Protein AF-A0A947R0I7-F1 (afdb_monomer_lite)

pLDDT: mean 74.47, std 12.64, range [48.53, 97.06]

Radius of gyration: 35.58 Å; chains: 1; bounding box: 93×53×96 Å

Sequence (147 aa):
MTPEKNIYPKMSQHGFTLLEIIVSLIVASILGSMLLVYVGTAYNKSIEPVATSKRVLQLEHVMEDINAIYAGLLDRADLLDAFNDALNAMTLPAGVTCDSSKRFDFSGGAEPDISGASSTGNILKVVLRDTTVHPNLELIALFYNRI

Structure (mmCIF, N/CA/C/O backbone):
data_AF-A0A947R0I7-F1
#
_entry.id   AF-A0A947R0I7-F1
#
loop_
_atom_site.group_PDB
_atom_site.id
_atom_site.type_symbol
_atom_site.label_atom_id
_atom_site.label_alt_id
_atom_site.label_comp_id
_atom_site.label_asym_id
_atom_site.label_entity_id
_atom_site.label_seq_id
_atom_site.pdbx_PDB_ins_code
_atom_site.Cartn_x
_atom_site.Cartn_y
_atom_site.Cartn_z
_atom_site.occupancy
_atom_site.B_iso_or_equiv
_atom_site.auth_seq_id
_atom_site.auth_comp_id
_atom_site.auth_asym_id
_atom_site.auth_atom_id
_atom_site.pdbx_PDB_model_num
ATOM 1 N N . MET A 1 1 ? -61.419 -36.837 73.365 1.00 48.53 1 MET A N 1
ATOM 2 C CA . MET A 1 1 ? -61.445 -36.355 71.970 1.00 48.53 1 MET A CA 1
ATOM 3 C C . MET A 1 1 ? -60.444 -35.212 71.880 1.00 48.53 1 MET A C 1
ATOM 5 O O . MET A 1 1 ? -60.685 -34.159 72.451 1.00 48.53 1 MET A O 1
ATOM 9 N N . THR A 1 2 ? -59.249 -35.490 71.365 1.00 55.59 2 THR A N 1
ATOM 10 C CA . THR A 1 2 ? -58.078 -34.593 71.369 1.00 55.59 2 THR A CA 1
ATOM 11 C C . THR A 1 2 ? -58.109 -33.644 70.168 1.00 55.59 2 THR A C 1
ATOM 13 O O . THR A 1 2 ? -58.507 -34.093 69.094 1.00 55.59 2 THR A O 1
ATOM 16 N N . PRO A 1 3 ? -57.693 -32.371 70.302 1.00 61.47 3 PRO A N 1
ATOM 17 C CA . PRO A 1 3 ? -57.706 -31.438 69.182 1.00 61.47 3 PRO A CA 1
ATOM 18 C C . PRO A 1 3 ? -56.608 -31.795 68.173 1.00 61.47 3 PRO A C 1
ATOM 20 O O . PRO A 1 3 ? -55.451 -32.021 68.532 1.00 61.47 3 PRO A O 1
ATOM 23 N N . GLU A 1 4 ? -56.999 -31.872 66.907 1.00 65.50 4 GLU A N 1
ATOM 24 C CA . GLU A 1 4 ? -56.140 -32.170 65.767 1.00 65.50 4 GLU A CA 1
ATOM 25 C C . GLU A 1 4 ? -55.164 -31.005 65.529 1.00 65.50 4 GLU A C 1
ATOM 27 O O . GLU A 1 4 ? -55.554 -29.870 65.248 1.00 65.50 4 GLU A O 1
ATOM 32 N N . LYS A 1 5 ? -53.867 -31.275 65.698 1.00 66.19 5 LYS A N 1
ATOM 33 C CA . LYS A 1 5 ? -52.788 -30.328 65.407 1.00 66.19 5 LYS A CA 1
ATOM 34 C C . LYS A 1 5 ? -52.655 -30.214 63.892 1.00 66.19 5 LYS A C 1
ATOM 36 O O . LYS A 1 5 ? -52.216 -31.153 63.240 1.00 66.19 5 LYS A O 1
ATOM 41 N N . ASN A 1 6 ? -53.014 -29.056 63.352 1.00 65.81 6 ASN A N 1
ATOM 42 C CA . ASN A 1 6 ? -52.978 -28.787 61.923 1.00 65.81 6 ASN A CA 1
ATOM 43 C C . ASN A 1 6 ? -51.525 -28.572 61.435 1.00 65.81 6 ASN A C 1
ATOM 45 O O . ASN A 1 6 ? -50.910 -27.544 61.728 1.00 65.81 6 ASN A O 1
ATOM 49 N N . ILE A 1 7 ? -50.957 -29.572 60.747 1.00 65.19 7 ILE A N 1
ATOM 50 C CA . ILE A 1 7 ? -49.577 -29.598 60.226 1.00 65.19 7 ILE A CA 1
ATOM 51 C C . ILE A 1 7 ? -49.602 -29.242 58.732 1.00 65.19 7 ILE A C 1
ATOM 53 O O . ILE A 1 7 ? -49.350 -30.089 57.881 1.00 65.19 7 ILE A O 1
ATOM 57 N N . TYR A 1 8 ? -49.897 -27.989 58.388 1.00 71.06 8 TYR A N 1
ATOM 58 C CA . TYR A 1 8 ? -49.597 -27.498 57.040 1.00 71.06 8 TYR A CA 1
ATOM 59 C C . TYR A 1 8 ? -48.279 -26.716 57.070 1.00 71.06 8 TYR A C 1
ATOM 61 O O . TYR A 1 8 ? -48.197 -25.695 57.762 1.00 71.06 8 TYR A O 1
ATOM 69 N N . PRO A 1 9 ? -47.225 -27.167 56.360 1.00 64.50 9 PRO A N 1
ATOM 70 C CA . PRO A 1 9 ? -45.991 -26.406 56.253 1.00 64.50 9 PRO A CA 1
ATOM 71 C C . PRO A 1 9 ? -46.277 -25.118 55.476 1.00 64.50 9 PRO A C 1
ATOM 73 O O . PRO A 1 9 ? -46.654 -25.134 54.305 1.00 64.50 9 PRO A O 1
ATOM 76 N N . LYS A 1 10 ? -46.118 -23.982 56.155 1.00 64.94 10 LYS A N 1
ATOM 77 C CA . LYS A 1 10 ? -46.257 -22.646 55.577 1.00 64.94 10 LYS A CA 1
ATOM 78 C C . LYS A 1 10 ? -45.107 -22.437 54.586 1.00 64.94 10 LYS A C 1
ATOM 80 O O . LYS A 1 10 ? -43.992 -22.128 54.998 1.00 64.94 10 LYS A O 1
ATOM 85 N N . MET A 1 11 ? -45.356 -22.651 53.293 1.00 62.62 11 MET A N 1
ATOM 86 C CA . MET A 1 11 ? -44.388 -22.336 52.239 1.00 62.62 11 MET A CA 1
ATOM 87 C C . MET A 1 11 ? -44.135 -20.829 52.261 1.00 62.62 11 MET A C 1
ATOM 89 O O . MET A 1 11 ? -45.043 -20.032 52.024 1.00 62.62 11 MET A O 1
ATOM 93 N N . SER A 1 12 ? -42.918 -20.423 52.610 1.00 63.50 12 SER A N 1
ATOM 94 C CA . SER A 1 12 ? -42.544 -19.019 52.640 1.00 63.50 12 SER A CA 1
ATOM 95 C C . SER A 1 12 ? -42.307 -18.536 51.207 1.00 63.50 12 SER A C 1
ATOM 97 O O . SER A 1 12 ? -41.247 -18.734 50.621 1.00 63.50 12 SER A O 1
ATOM 99 N N . GLN A 1 13 ? -43.328 -17.917 50.615 1.00 65.19 13 GLN A N 1
ATOM 100 C CA . GLN A 1 13 ? -43.204 -17.199 49.348 1.00 65.19 13 GLN A CA 1
ATOM 101 C C . GLN A 1 13 ? -42.379 -15.924 49.576 1.00 65.19 13 GLN A C 1
ATOM 103 O O . GLN A 1 13 ? -42.919 -14.840 49.780 1.00 65.19 13 GLN A O 1
ATOM 108 N N . HIS A 1 14 ? -41.055 -16.066 49.607 1.00 69.12 14 HIS A N 1
ATOM 109 C CA . HIS A 1 14 ? -40.133 -14.937 49.582 1.00 69.12 14 HIS A CA 1
ATOM 110 C C . HIS A 1 14 ? -40.069 -14.412 48.145 1.00 69.12 14 HIS A C 1
ATOM 112 O O . HIS A 1 14 ? -39.414 -14.998 47.287 1.00 69.12 14 HIS A O 1
ATOM 118 N N . GLY A 1 15 ? -40.821 -13.346 47.869 1.00 72.31 15 GLY A N 1
ATOM 119 C CA . GLY A 1 15 ? -40.672 -12.564 46.643 1.00 72.31 15 GLY A CA 1
ATOM 120 C C . GLY A 1 15 ? -39.394 -11.721 46.671 1.00 72.31 15 GLY A C 1
ATOM 121 O O . GLY A 1 15 ? -38.833 -11.470 47.738 1.00 72.31 15 GLY A O 1
ATOM 122 N N . PHE A 1 16 ? -38.956 -11.263 45.497 1.00 75.88 16 PHE A N 1
ATOM 123 C CA . PHE A 1 16 ? -37.846 -10.316 45.380 1.00 75.88 16 PHE A CA 1
ATOM 124 C C . PHE A 1 16 ? -38.151 -9.036 46.158 1.00 75.88 16 PHE A C 1
ATOM 126 O O . PHE A 1 16 ? -39.230 -8.451 46.027 1.00 75.88 16 PHE A O 1
ATOM 133 N N . THR A 1 17 ? -37.191 -8.583 46.959 1.00 89.12 17 THR A N 1
ATOM 134 C CA . THR A 1 17 ? -37.334 -7.304 47.656 1.00 89.12 17 THR A CA 1
ATOM 135 C C . THR A 1 17 ? -37.134 -6.150 46.671 1.00 89.12 17 THR A C 1
ATOM 137 O O . THR A 1 17 ? -36.352 -6.244 45.725 1.00 89.12 17 THR A O 1
ATOM 140 N N . LEU A 1 18 ? -37.817 -5.024 46.896 1.00 90.50 18 LEU A N 1
ATOM 141 C CA . LEU A 1 18 ? -37.672 -3.830 46.052 1.00 90.50 18 LEU A CA 1
ATOM 142 C C . LEU A 1 18 ? -36.217 -3.330 46.007 1.00 90.50 18 LEU A C 1
ATOM 144 O O . LEU A 1 18 ? -35.737 -2.884 44.968 1.00 90.50 18 LEU A O 1
ATOM 148 N N . LEU A 1 19 ? -35.500 -3.458 47.125 1.00 91.56 19 LEU A N 1
ATOM 149 C CA . LEU A 1 19 ? -34.098 -3.071 47.231 1.00 91.56 19 LEU A CA 1
ATOM 150 C C . LEU A 1 19 ? -33.194 -3.964 46.371 1.00 91.56 19 LEU A C 1
ATOM 152 O O . LEU A 1 19 ? -32.309 -3.457 45.688 1.00 91.56 19 LEU A O 1
ATOM 156 N N . GLU A 1 20 ? -33.443 -5.272 46.348 1.00 91.75 20 GLU A N 1
ATOM 157 C CA . GLU A 1 20 ? -32.676 -6.224 45.541 1.00 91.75 20 GLU A CA 1
ATOM 158 C C . GLU A 1 20 ? -32.813 -5.947 44.040 1.00 91.75 20 GLU A C 1
ATOM 160 O O . GLU A 1 20 ? -31.815 -5.954 43.319 1.00 91.75 20 GLU A O 1
ATOM 165 N N . ILE A 1 21 ? -34.018 -5.593 43.578 1.00 94.12 21 ILE A N 1
ATOM 166 C CA . ILE A 1 21 ? -34.242 -5.214 42.177 1.00 94.12 21 ILE A CA 1
ATOM 167 C C . ILE A 1 21 ? -33.446 -3.953 41.825 1.00 94.12 21 ILE A C 1
ATOM 169 O O . ILE A 1 21 ? -32.726 -3.948 40.829 1.00 94.12 21 ILE A O 1
ATOM 173 N N . ILE A 1 22 ? -33.512 -2.904 42.649 1.00 95.19 22 ILE A N 1
ATOM 174 C CA . ILE A 1 22 ? -32.780 -1.655 42.389 1.00 95.19 22 ILE A CA 1
ATOM 175 C C . ILE A 1 22 ? -31.270 -1.908 42.335 1.00 95.19 22 ILE A C 1
ATOM 177 O O . ILE A 1 22 ? -30.606 -1.469 41.396 1.00 95.19 22 ILE A O 1
ATOM 181 N N . VAL A 1 23 ? -30.729 -2.652 43.303 1.00 95.38 23 VAL A N 1
ATOM 182 C CA . VAL A 1 23 ? -29.296 -2.976 43.341 1.00 95.38 23 VAL A CA 1
ATOM 183 C C . VAL A 1 23 ? -28.895 -3.811 42.122 1.00 95.38 23 VAL A C 1
ATOM 185 O O . VAL A 1 23 ? -27.882 -3.509 41.493 1.00 95.38 23 VAL A O 1
ATOM 188 N N . SER A 1 24 ? -29.704 -4.799 41.724 1.00 95.31 24 SER A N 1
ATOM 189 C CA . SER A 1 24 ? -29.429 -5.613 40.534 1.00 95.31 24 SER A CA 1
ATOM 190 C C . SER A 1 24 ? -29.393 -4.786 39.243 1.00 95.31 24 SER A C 1
ATOM 192 O O . SER A 1 24 ? -28.507 -4.990 38.416 1.00 95.31 24 SER A O 1
ATOM 194 N N . LEU A 1 25 ? -30.286 -3.800 39.093 1.00 95.44 25 LEU A N 1
ATOM 195 C CA . LEU A 1 25 ? -30.326 -2.914 37.926 1.00 95.44 25 LEU A CA 1
ATOM 196 C C . LEU A 1 25 ? -29.118 -1.978 37.875 1.00 95.44 25 LEU A C 1
ATOM 198 O O . LEU A 1 25 ? -28.549 -1.769 36.804 1.00 95.44 25 LEU A O 1
ATOM 202 N N . ILE A 1 26 ? -28.687 -1.453 39.025 1.00 97.06 26 ILE A N 1
ATOM 203 C CA . ILE A 1 26 ? -27.472 -0.636 39.120 1.00 97.06 26 ILE A CA 1
ATOM 204 C C . ILE A 1 26 ? -26.259 -1.464 38.686 1.00 97.06 26 ILE A C 1
ATOM 206 O O . ILE A 1 26 ? -25.526 -1.043 37.791 1.00 97.06 26 ILE A O 1
ATOM 210 N N . VAL A 1 27 ? -26.083 -2.667 39.241 1.00 96.88 27 VAL A N 1
ATOM 211 C CA . VAL A 1 27 ? -24.974 -3.560 38.865 1.00 96.88 27 VAL A CA 1
ATOM 212 C C . VAL A 1 27 ? -25.043 -3.929 37.379 1.00 96.88 27 VAL A C 1
ATOM 214 O O . VAL A 1 27 ? -24.030 -3.845 36.684 1.00 96.88 27 VAL A O 1
ATOM 217 N N . ALA A 1 28 ? -26.229 -4.259 36.863 1.00 96.75 28 ALA A N 1
ATOM 218 C CA . ALA A 1 28 ? -26.430 -4.570 35.451 1.00 96.75 28 ALA A CA 1
ATOM 219 C C . ALA A 1 28 ? -26.078 -3.386 34.536 1.00 96.75 28 ALA A C 1
ATOM 221 O O . ALA A 1 28 ? -25.450 -3.590 33.501 1.00 96.75 28 ALA A O 1
ATOM 222 N N . SER A 1 29 ? -26.421 -2.152 34.917 1.00 96.31 29 SER A N 1
ATOM 223 C CA . SER A 1 29 ? -26.080 -0.953 34.139 1.00 96.31 29 SER A CA 1
ATOM 224 C C . SER A 1 29 ? -24.574 -0.684 34.096 1.00 96.31 29 SER A C 1
ATOM 226 O O . SER A 1 29 ? -24.035 -0.372 33.033 1.00 96.31 29 SER A O 1
ATOM 228 N N . ILE A 1 30 ? -23.871 -0.880 35.217 1.00 96.19 30 ILE A N 1
ATOM 229 C CA . ILE A 1 30 ? -22.418 -0.704 35.292 1.00 96.19 30 ILE A CA 1
ATOM 230 C C . ILE A 1 30 ? -21.736 -1.746 34.402 1.00 96.19 30 ILE A C 1
ATOM 232 O O . ILE A 1 30 ? -20.963 -1.384 33.513 1.00 96.19 30 ILE A O 1
ATOM 236 N N . LEU A 1 31 ? -22.078 -3.026 34.574 1.00 96.12 31 LEU A N 1
ATOM 237 C CA . LEU A 1 31 ? -21.514 -4.116 33.774 1.00 96.12 31 LEU A CA 1
ATOM 238 C C . LEU A 1 31 ? -21.877 -3.993 32.287 1.00 96.12 31 LEU A C 1
ATOM 240 O O . LEU A 1 31 ? -21.024 -4.194 31.425 1.00 96.12 31 LEU A O 1
ATOM 244 N N . GLY A 1 32 ? -23.114 -3.604 31.978 1.00 95.19 32 GLY A N 1
ATOM 245 C CA . GLY A 1 32 ? -23.580 -3.374 30.612 1.00 95.19 32 GLY A CA 1
ATOM 246 C C . GLY A 1 32 ? -22.839 -2.229 29.922 1.00 95.19 32 GLY A C 1
ATOM 247 O O . GLY A 1 32 ? -22.459 -2.356 28.759 1.00 95.19 32 GLY A O 1
ATOM 248 N N . SER A 1 33 ? -22.558 -1.138 30.641 1.00 93.88 33 SER A N 1
ATOM 249 C CA . SER A 1 33 ? -21.769 -0.024 30.102 1.00 93.88 33 SER A CA 1
ATOM 250 C C . SER A 1 33 ? -20.333 -0.445 29.768 1.00 93.88 33 SER A C 1
ATOM 252 O O . SER A 1 33 ? -19.835 -0.139 28.685 1.00 93.88 33 SER A O 1
ATOM 254 N N . MET A 1 34 ? -19.694 -1.225 30.647 1.00 91.75 34 MET A N 1
ATOM 255 C CA . MET A 1 34 ? -18.344 -1.747 30.423 1.00 91.75 34 MET A CA 1
ATOM 256 C C . MET A 1 34 ? -18.302 -2.715 29.235 1.00 91.75 34 MET A C 1
ATOM 258 O O . MET A 1 34 ? -17.379 -2.651 28.422 1.00 91.75 34 MET A O 1
ATOM 262 N N . LEU A 1 35 ? -19.326 -3.563 29.091 1.00 91.06 35 LEU A N 1
ATOM 263 C CA . LEU A 1 35 ? -19.473 -4.466 27.951 1.00 91.06 35 LEU A CA 1
ATOM 264 C C . LEU A 1 35 ? -19.560 -3.690 26.630 1.00 91.06 35 LEU A C 1
ATOM 266 O O . LEU A 1 35 ? -18.853 -4.023 25.683 1.00 91.06 35 LEU A O 1
ATOM 270 N N . LEU A 1 36 ? -20.388 -2.644 26.562 1.00 87.38 36 LEU A N 1
ATOM 271 C CA . LEU A 1 36 ? -20.545 -1.841 25.344 1.00 87.38 36 LEU A CA 1
ATOM 272 C C . LEU A 1 36 ? -19.239 -1.150 24.931 1.00 87.38 36 LEU A C 1
ATOM 274 O O . LEU A 1 36 ? -18.900 -1.144 23.748 1.00 87.38 36 LEU A O 1
ATOM 278 N N . VAL A 1 37 ? -18.475 -0.625 25.894 1.00 85.06 37 VAL A N 1
ATOM 279 C CA . VAL A 1 37 ? -17.155 -0.026 25.629 1.00 85.06 37 VAL A CA 1
ATOM 280 C C . VAL A 1 37 ? -16.168 -1.076 25.113 1.00 85.06 37 VAL A C 1
ATOM 282 O O . VAL A 1 37 ? -15.451 -0.832 24.139 1.00 85.06 37 VAL A O 1
ATOM 285 N N . TYR A 1 38 ? -16.141 -2.262 25.721 1.00 79.69 38 TYR A N 1
ATOM 286 C CA . TYR A 1 38 ? -15.257 -3.349 25.300 1.00 79.69 38 TYR A CA 1
ATOM 287 C C . TYR A 1 38 ? -15.583 -3.840 23.884 1.00 79.69 38 TYR A C 1
ATOM 289 O O . TYR A 1 38 ? -14.701 -3.959 23.038 1.00 79.69 38 TYR A O 1
ATOM 297 N N . VAL A 1 39 ? -16.865 -4.050 23.596 1.00 83.00 39 VAL A N 1
ATOM 298 C CA . VAL A 1 39 ? -17.335 -4.499 22.285 1.00 83.00 39 VAL A CA 1
ATOM 299 C C . VAL A 1 39 ? -17.054 -3.439 21.209 1.00 83.00 39 VAL A C 1
ATOM 301 O O . VAL A 1 39 ? -16.507 -3.764 20.157 1.00 83.00 39 VAL A O 1
ATOM 304 N N . GLY A 1 40 ? -17.337 -2.160 21.481 1.00 67.94 40 GLY A N 1
ATOM 305 C CA . GLY A 1 40 ? -17.067 -1.064 20.543 1.00 67.94 40 GLY A CA 1
ATOM 306 C C . GLY A 1 40 ? -15.577 -0.871 20.236 1.00 67.94 40 GLY A C 1
ATOM 307 O O . GLY A 1 40 ? -15.201 -0.619 19.091 1.00 67.94 40 GLY A O 1
ATOM 308 N N . THR A 1 41 ? -14.704 -1.037 21.232 1.00 62.53 41 THR A N 1
ATOM 309 C CA . THR A 1 41 ? -13.248 -0.934 21.035 1.00 62.53 41 THR A CA 1
ATOM 310 C C . THR A 1 41 ? -12.649 -2.161 20.345 1.00 62.53 41 THR A C 1
ATOM 312 O O . THR A 1 41 ? -11.737 -2.004 19.533 1.00 62.53 41 THR A O 1
ATOM 315 N N . ALA A 1 42 ? -13.169 -3.365 20.604 1.00 60.22 42 ALA A N 1
ATOM 316 C CA . ALA A 1 42 ? -12.739 -4.590 19.933 1.00 60.22 42 ALA A CA 1
ATOM 317 C C . ALA A 1 42 ? -13.080 -4.578 18.433 1.00 60.22 42 ALA A C 1
ATOM 319 O O . ALA A 1 42 ? -12.215 -4.881 17.614 1.00 60.22 42 ALA A O 1
ATOM 320 N N . TYR A 1 43 ? -14.293 -4.155 18.057 1.00 57.50 43 TYR A N 1
ATOM 321 C CA . TYR A 1 43 ? -14.695 -4.093 16.647 1.00 57.50 43 TYR A CA 1
ATOM 322 C C . TYR A 1 43 ? -13.900 -3.066 15.836 1.00 57.50 43 TYR A C 1
ATOM 324 O O . TYR A 1 43 ? -13.481 -3.367 14.717 1.00 57.50 43 TYR A O 1
ATOM 332 N N . ASN A 1 44 ? -13.630 -1.886 16.403 1.00 58.47 44 ASN A N 1
ATOM 333 C CA . ASN A 1 44 ? -12.850 -0.859 15.708 1.00 58.47 44 ASN A CA 1
ATOM 334 C C . ASN A 1 44 ? -11.400 -1.304 15.449 1.00 58.47 44 ASN A C 1
ATOM 336 O O . ASN A 1 44 ? -10.855 -1.022 14.387 1.00 58.47 44 ASN A O 1
ATOM 340 N N . LYS A 1 45 ? -10.796 -2.083 16.357 1.00 57.62 45 LYS A N 1
ATOM 341 C CA . LYS A 1 45 ? -9.421 -2.585 16.191 1.00 57.62 45 LYS A CA 1
ATOM 342 C C . LYS A 1 45 ? -9.276 -3.748 15.203 1.00 57.62 45 LYS A C 1
ATOM 344 O O . LYS A 1 45 ? -8.155 -4.052 14.809 1.00 57.62 45 LYS A O 1
ATOM 349 N N . SER A 1 46 ? -10.358 -4.422 14.804 1.00 56.25 46 SER A N 1
ATOM 350 C CA . SER A 1 46 ? -10.284 -5.577 13.890 1.00 56.25 46 SER A CA 1
ATOM 351 C C . SER A 1 46 ? -10.350 -5.210 12.406 1.00 56.25 46 SER A C 1
ATOM 353 O O . SER A 1 46 ? -9.886 -5.983 11.570 1.00 56.25 46 SER A O 1
ATOM 355 N N . ILE A 1 47 ? -10.907 -4.048 12.056 1.00 57.50 47 ILE A N 1
ATOM 356 C CA . ILE A 1 47 ? -11.077 -3.639 10.650 1.00 57.50 47 ILE A CA 1
ATOM 357 C C . ILE A 1 47 ? -9.809 -2.965 10.110 1.00 57.50 47 ILE A C 1
ATOM 359 O O . ILE A 1 47 ? -9.434 -3.193 8.959 1.00 57.50 47 ILE A O 1
ATOM 363 N N . GLU A 1 48 ? -9.112 -2.201 10.952 1.00 61.19 48 GLU A N 1
ATOM 364 C CA . GLU A 1 48 ? -7.848 -1.541 10.609 1.00 61.19 48 GLU A CA 1
ATOM 365 C C . GLU A 1 48 ? -6.767 -2.497 10.065 1.00 61.19 48 GLU A C 1
ATOM 367 O O . GLU A 1 48 ? -6.253 -2.227 8.979 1.00 61.19 48 GLU A O 1
ATOM 372 N N . PRO A 1 49 ? -6.441 -3.642 10.703 1.00 62.53 49 PRO A N 1
ATOM 373 C CA . PRO A 1 49 ? -5.401 -4.531 10.185 1.00 62.53 49 PRO A CA 1
ATOM 374 C C . PRO A 1 49 ? -5.767 -5.134 8.825 1.00 62.53 49 PRO A C 1
ATOM 376 O O . PRO A 1 49 ? -4.907 -5.251 7.959 1.00 62.53 49 PRO A O 1
ATOM 379 N N . VAL A 1 50 ? -7.043 -5.456 8.585 1.00 67.88 50 VAL A N 1
ATOM 380 C CA . VAL A 1 50 ? -7.482 -6.031 7.302 1.00 67.88 50 VAL A CA 1
ATOM 381 C C . VAL A 1 50 ? -7.422 -4.996 6.178 1.00 67.88 50 VAL A C 1
ATOM 383 O O . VAL A 1 50 ? -7.014 -5.321 5.061 1.00 67.88 50 VAL A O 1
ATOM 386 N N . ALA A 1 51 ? -7.819 -3.753 6.454 1.00 68.44 51 ALA A N 1
ATOM 387 C CA . ALA A 1 51 ? -7.741 -2.667 5.482 1.00 68.44 51 ALA A CA 1
ATOM 388 C C . ALA A 1 51 ? -6.284 -2.355 5.106 1.00 68.44 51 ALA A C 1
ATOM 390 O O . ALA A 1 51 ? -5.976 -2.215 3.921 1.00 68.44 51 ALA A O 1
ATOM 391 N N . THR A 1 52 ? -5.384 -2.332 6.091 1.00 70.62 52 THR A N 1
ATOM 392 C CA . THR A 1 52 ? -3.950 -2.117 5.870 1.00 70.62 52 THR A CA 1
ATOM 393 C C . THR A 1 52 ? -3.316 -3.281 5.109 1.00 70.62 52 THR A C 1
ATOM 395 O O . THR A 1 52 ? -2.620 -3.045 4.126 1.00 70.62 52 THR A O 1
ATOM 398 N N . SER A 1 53 ? -3.609 -4.539 5.465 1.00 76.25 53 SER A N 1
ATOM 399 C CA . SER A 1 53 ? -3.077 -5.707 4.744 1.00 76.25 53 SER A CA 1
ATOM 400 C C . SER A 1 53 ? -3.491 -5.733 3.273 1.00 76.25 53 SER A C 1
ATOM 402 O O . SER A 1 53 ? -2.661 -6.015 2.415 1.00 76.25 53 SER A O 1
ATOM 404 N N . LYS A 1 54 ? -4.750 -5.402 2.951 1.00 77.88 54 LYS A N 1
ATOM 405 C CA . LYS A 1 54 ? -5.205 -5.335 1.551 1.00 77.88 54 LYS A CA 1
ATOM 406 C C . LYS A 1 54 ? -4.446 -4.285 0.740 1.00 77.88 54 LYS A C 1
ATOM 408 O O . LYS A 1 54 ? -4.149 -4.530 -0.422 1.00 77.88 54 LYS A O 1
ATOM 413 N N . ARG A 1 55 ? -4.120 -3.141 1.344 1.00 72.06 55 ARG A N 1
ATOM 414 C CA . ARG A 1 55 ? -3.368 -2.065 0.682 1.00 72.06 55 ARG A CA 1
ATOM 415 C C . ARG A 1 55 ? -1.896 -2.409 0.498 1.00 72.06 55 ARG A C 1
ATOM 417 O O . ARG A 1 55 ? -1.354 -2.144 -0.566 1.00 72.06 55 ARG A O 1
ATOM 424 N N . VAL A 1 56 ? -1.276 -3.055 1.488 1.00 79.12 56 VAL A N 1
ATOM 425 C CA . VAL A 1 56 ? 0.091 -3.581 1.349 1.00 79.12 56 VAL A CA 1
ATOM 426 C C . VAL A 1 56 ? 0.152 -4.572 0.189 1.00 79.12 56 VAL A C 1
ATOM 428 O O . VAL A 1 56 ? 0.994 -4.419 -0.682 1.00 79.12 56 VAL A O 1
ATOM 431 N N . LEU A 1 57 ? -0.798 -5.510 0.100 1.00 82.94 57 LEU A N 1
ATOM 432 C CA . LEU A 1 57 ? -0.862 -6.453 -1.023 1.00 82.94 57 LEU A CA 1
ATOM 433 C C . LEU A 1 57 ? -1.035 -5.759 -2.383 1.00 82.94 57 LEU A C 1
ATOM 435 O O . LEU A 1 57 ? -0.472 -6.214 -3.371 1.00 82.94 57 LEU A O 1
ATOM 439 N N . GLN A 1 58 ? -1.793 -4.661 -2.446 1.00 82.06 58 GLN A N 1
ATOM 440 C CA . GLN A 1 58 ? -1.919 -3.868 -3.672 1.00 82.06 58 GLN A CA 1
ATOM 441 C C . GLN A 1 58 ? -0.604 -3.179 -4.054 1.00 82.06 58 GLN A C 1
ATOM 443 O O . GLN A 1 58 ? -0.243 -3.193 -5.226 1.00 82.06 58 GLN A O 1
ATOM 448 N N . LEU A 1 59 ? 0.117 -2.602 -3.088 1.00 80.88 59 LEU A N 1
ATOM 449 C CA . LEU A 1 59 ? 1.432 -1.999 -3.328 1.00 80.88 59 LEU A CA 1
ATOM 450 C C . LEU A 1 59 ? 2.460 -3.039 -3.785 1.00 80.88 59 LEU A C 1
ATOM 452 O O . LEU A 1 59 ? 3.200 -2.782 -4.730 1.00 80.88 59 LEU A O 1
ATOM 456 N N . GLU A 1 60 ? 2.470 -4.212 -3.151 1.00 85.25 60 GLU A N 1
ATOM 457 C CA . GLU A 1 60 ? 3.338 -5.330 -3.532 1.00 85.25 60 GLU A CA 1
ATOM 458 C C . GLU A 1 60 ? 3.042 -5.813 -4.955 1.00 85.25 60 GLU A C 1
ATOM 460 O O . GLU A 1 60 ? 3.966 -5.978 -5.742 1.00 85.25 60 GLU A O 1
ATOM 465 N N . HIS A 1 61 ? 1.767 -5.955 -5.330 1.00 86.44 61 HIS A N 1
ATOM 466 C CA . HIS A 1 61 ? 1.395 -6.351 -6.692 1.00 86.44 61 HIS A CA 1
ATOM 467 C C . HIS A 1 61 ? 1.894 -5.349 -7.742 1.00 86.44 61 HIS A C 1
ATOM 469 O O . HIS A 1 61 ? 2.436 -5.737 -8.771 1.00 86.44 61 HIS A O 1
ATOM 475 N N . VAL A 1 62 ? 1.765 -4.045 -7.474 1.00 85.31 62 VAL A N 1
ATOM 476 C CA . VAL A 1 62 ? 2.296 -3.007 -8.373 1.00 85.31 62 VAL A CA 1
ATOM 477 C C . VAL A 1 62 ? 3.825 -3.080 -8.456 1.00 85.31 62 VAL A C 1
ATOM 479 O O . VAL A 1 62 ? 4.392 -2.880 -9.528 1.00 85.31 62 VAL A O 1
ATOM 482 N N . MET A 1 63 ? 4.511 -3.387 -7.353 1.00 84.31 63 MET A N 1
ATOM 483 C CA . MET A 1 63 ? 5.966 -3.556 -7.362 1.00 84.31 63 MET A CA 1
ATOM 484 C C . MET A 1 63 ? 6.407 -4.816 -8.115 1.00 84.31 63 MET A C 1
ATOM 486 O O . MET A 1 63 ? 7.432 -4.795 -8.796 1.00 84.31 63 MET A O 1
ATOM 490 N N . GLU A 1 64 ? 5.633 -5.895 -8.042 1.00 85.94 64 GLU A N 1
ATOM 491 C CA . GLU A 1 64 ? 5.855 -7.097 -8.843 1.00 85.94 64 GLU A CA 1
ATOM 492 C C . GLU A 1 64 ? 5.720 -6.791 -10.339 1.00 85.94 64 GLU A C 1
ATOM 494 O O . GLU A 1 64 ? 6.606 -7.155 -11.115 1.00 85.94 64 GLU A O 1
ATOM 499 N N . ASP A 1 65 ? 4.693 -6.034 -10.732 1.00 87.38 65 ASP A N 1
ATOM 500 C CA . ASP A 1 65 ? 4.508 -5.593 -12.118 1.00 87.38 65 ASP A CA 1
ATOM 501 C C . ASP A 1 65 ? 5.696 -4.735 -12.600 1.00 87.38 65 ASP A C 1
ATOM 503 O O . ASP A 1 65 ? 6.221 -4.933 -13.699 1.00 87.38 65 ASP A O 1
ATOM 507 N N . ILE A 1 66 ? 6.183 -3.817 -11.759 1.00 85.75 66 ILE A N 1
ATOM 508 C CA . ILE A 1 66 ? 7.378 -2.999 -12.027 1.00 85.75 66 ILE A CA 1
ATOM 509 C C . ILE A 1 66 ? 8.621 -3.878 -12.215 1.00 85.75 66 ILE A C 1
ATOM 511 O O . ILE A 1 66 ? 9.395 -3.679 -13.156 1.00 85.75 66 ILE A O 1
ATOM 515 N N . ASN A 1 67 ? 8.814 -4.872 -11.348 1.00 87.69 67 ASN A N 1
ATOM 516 C CA . ASN A 1 67 ? 9.944 -5.788 -11.438 1.00 87.69 67 ASN A CA 1
ATOM 517 C C . ASN A 1 67 ? 9.857 -6.683 -12.686 1.00 87.69 67 ASN A C 1
ATOM 519 O O . ASN A 1 67 ? 10.878 -6.979 -13.306 1.00 87.69 67 ASN A O 1
ATOM 523 N N . ALA A 1 68 ? 8.650 -7.070 -13.103 1.00 86.56 68 ALA A N 1
ATOM 524 C CA . ALA A 1 68 ? 8.425 -7.816 -14.337 1.00 86.56 68 ALA A CA 1
ATOM 525 C C . ALA A 1 68 ? 8.794 -6.991 -15.582 1.00 86.56 68 ALA A C 1
ATOM 527 O O . ALA A 1 68 ? 9.441 -7.514 -16.493 1.00 86.56 68 ALA A O 1
ATOM 528 N N . ILE A 1 69 ? 8.457 -5.695 -15.606 1.00 86.06 69 ILE A N 1
ATOM 529 C CA . ILE A 1 69 ? 8.888 -4.779 -16.674 1.00 86.06 69 ILE A CA 1
ATOM 530 C C . ILE A 1 69 ? 10.415 -4.696 -16.710 1.00 86.06 69 ILE A C 1
ATOM 532 O O . ILE A 1 69 ? 11.011 -4.852 -17.775 1.00 86.06 69 ILE A O 1
ATOM 536 N N . TYR A 1 70 ? 11.054 -4.494 -15.556 1.00 85.00 70 TYR A N 1
ATOM 537 C CA . TYR A 1 70 ? 12.511 -4.442 -15.467 1.00 85.00 70 TYR A CA 1
ATOM 538 C C . TYR A 1 70 ? 13.160 -5.740 -15.975 1.00 85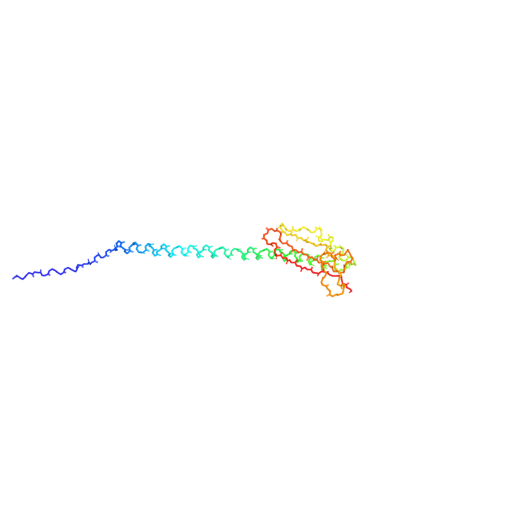.00 70 TYR A C 1
ATOM 540 O O . TYR A 1 70 ? 14.064 -5.696 -16.810 1.00 85.00 70 TYR A O 1
ATOM 548 N N . ALA A 1 71 ? 12.650 -6.901 -15.551 1.00 86.75 71 ALA A N 1
ATOM 549 C CA . ALA A 1 71 ? 13.128 -8.209 -15.993 1.00 86.75 71 ALA A CA 1
ATOM 550 C C . ALA A 1 71 ? 12.984 -8.410 -17.513 1.00 86.75 71 ALA A C 1
ATOM 552 O O . ALA A 1 71 ? 13.875 -8.973 -18.148 1.00 86.75 71 ALA A O 1
ATOM 553 N N . GLY A 1 72 ? 11.897 -7.916 -18.111 1.00 85.62 72 GLY A N 1
ATOM 554 C CA . GLY A 1 72 ? 11.681 -7.962 -19.559 1.00 85.62 72 GLY A CA 1
ATOM 555 C C . GLY A 1 72 ? 12.631 -7.071 -20.368 1.00 85.62 72 GLY A C 1
ATOM 556 O O . GLY A 1 72 ? 12.820 -7.304 -21.561 1.00 85.62 72 GLY A O 1
ATOM 557 N N . LEU A 1 73 ? 13.248 -6.068 -19.737 1.00 86.50 73 LEU A N 1
ATOM 558 C CA . LEU A 1 73 ? 14.150 -5.108 -20.380 1.00 86.50 73 LEU A CA 1
ATOM 559 C C . LEU A 1 73 ? 15.638 -5.418 -20.153 1.00 86.50 73 LEU A C 1
ATOM 561 O O . LEU A 1 73 ? 16.483 -4.703 -20.687 1.00 86.50 73 LEU A O 1
ATOM 565 N N . LEU A 1 74 ? 15.963 -6.495 -19.428 1.00 83.94 74 LEU A N 1
ATOM 566 C CA . LEU A 1 74 ? 17.335 -6.866 -19.045 1.00 83.94 74 LEU A CA 1
ATOM 567 C C . LEU A 1 74 ? 18.323 -7.031 -20.212 1.00 83.94 74 LEU A C 1
ATOM 569 O O . LEU A 1 74 ? 19.526 -6.925 -19.991 1.00 83.94 74 LEU A O 1
ATOM 573 N N . ASP A 1 75 ? 17.840 -7.306 -21.424 1.00 83.94 75 ASP A N 1
ATOM 574 C CA . ASP A 1 75 ? 18.679 -7.539 -22.611 1.00 83.94 75 ASP A CA 1
ATOM 575 C C . ASP A 1 75 ? 18.916 -6.266 -23.452 1.00 83.94 75 ASP A C 1
ATOM 577 O O . ASP A 1 75 ? 19.615 -6.293 -24.464 1.00 83.94 75 ASP A O 1
ATOM 581 N N . ARG A 1 76 ? 18.327 -5.125 -23.066 1.00 81.06 76 ARG A N 1
ATOM 582 C CA . ARG A 1 76 ? 18.493 -3.856 -23.791 1.00 81.06 76 ARG A CA 1
ATOM 583 C C . ARG A 1 76 ? 19.738 -3.098 -23.341 1.00 81.06 76 ARG A C 1
ATOM 585 O O . ARG A 1 76 ? 20.042 -3.026 -22.156 1.00 81.06 76 ARG A O 1
ATOM 592 N N . ALA A 1 77 ? 20.410 -2.453 -24.294 1.00 78.00 77 ALA A N 1
ATOM 593 C CA . ALA A 1 77 ? 21.552 -1.576 -24.018 1.00 78.00 77 ALA A CA 1
ATOM 594 C C . ALA A 1 77 ? 21.131 -0.271 -23.305 1.00 78.00 77 ALA A C 1
ATOM 596 O O . ALA A 1 77 ? 21.876 0.286 -22.504 1.00 78.00 77 ALA A O 1
ATOM 597 N N . ASP A 1 78 ? 19.913 0.181 -23.581 1.00 82.19 78 ASP A N 1
ATOM 598 C CA . ASP A 1 78 ? 19.224 1.388 -23.119 1.00 82.19 78 ASP A CA 1
ATOM 599 C C . ASP A 1 78 ? 18.187 1.071 -22.019 1.00 82.19 78 ASP A C 1
ATOM 601 O O . ASP A 1 78 ? 17.120 1.679 -21.929 1.00 82.19 78 ASP A O 1
ATOM 605 N N . LEU A 1 79 ? 18.508 0.090 -21.165 1.00 81.75 79 LEU A N 1
ATOM 606 C CA . LEU A 1 79 ? 17.611 -0.478 -20.152 1.00 81.75 79 LEU A CA 1
ATOM 607 C C . LEU A 1 79 ? 16.941 0.588 -19.280 1.00 81.75 79 LEU A C 1
ATOM 609 O O . LEU A 1 79 ? 15.719 0.599 -19.168 1.00 81.75 79 LEU A O 1
ATOM 613 N N . LEU A 1 80 ? 17.721 1.475 -18.652 1.00 79.94 80 LEU A N 1
ATOM 614 C CA . LEU A 1 80 ? 17.195 2.425 -17.662 1.00 79.94 80 LEU A CA 1
ATOM 615 C C . LEU A 1 80 ? 16.301 3.496 -18.290 1.00 79.94 80 LEU A C 1
ATOM 617 O O . LEU A 1 80 ? 15.342 3.918 -17.648 1.00 79.94 80 LEU A O 1
ATOM 621 N N . ASP A 1 81 ? 16.598 3.915 -19.520 1.00 82.75 81 ASP A N 1
ATOM 622 C CA . ASP A 1 81 ? 15.789 4.902 -20.239 1.00 82.75 81 ASP A CA 1
ATOM 623 C C . ASP A 1 81 ? 14.459 4.270 -20.659 1.00 82.75 81 ASP A C 1
ATOM 625 O O . ASP A 1 81 ? 13.392 4.778 -20.316 1.00 82.75 81 ASP A O 1
ATOM 629 N N . ALA A 1 82 ? 14.514 3.081 -21.270 1.00 83.56 82 ALA A N 1
ATOM 630 C CA . ALA A 1 82 ? 13.324 2.321 -21.641 1.00 83.56 82 ALA A CA 1
ATOM 631 C C . ALA A 1 82 ? 12.464 1.935 -20.425 1.00 83.56 82 ALA A C 1
ATOM 633 O O . ALA A 1 82 ? 11.237 1.904 -20.512 1.00 83.56 82 ALA A O 1
ATOM 634 N N . PHE A 1 83 ? 13.096 1.641 -19.288 1.00 85.19 83 PHE A N 1
ATOM 635 C CA . PHE A 1 83 ? 12.402 1.337 -18.044 1.00 85.19 83 PHE A CA 1
ATOM 636 C C . PHE A 1 83 ? 11.733 2.580 -17.453 1.00 85.19 83 PHE A C 1
ATOM 638 O O . PHE A 1 83 ? 10.565 2.516 -17.081 1.00 85.19 83 PHE A O 1
ATOM 645 N N . ASN A 1 84 ? 12.423 3.723 -17.420 1.00 83.44 84 ASN A N 1
ATOM 646 C CA . ASN A 1 84 ? 11.840 4.987 -16.974 1.00 83.44 84 ASN A CA 1
ATOM 647 C C . ASN A 1 84 ? 10.641 5.397 -17.848 1.00 83.44 84 ASN A C 1
ATOM 649 O O . ASN A 1 84 ? 9.608 5.810 -17.326 1.00 83.44 84 ASN A O 1
ATOM 653 N N . ASP A 1 85 ? 10.730 5.217 -19.165 1.00 84.69 85 ASP A N 1
ATOM 654 C CA . ASP A 1 85 ? 9.610 5.467 -20.077 1.00 84.69 85 ASP A CA 1
ATOM 655 C C . ASP A 1 85 ? 8.435 4.513 -19.817 1.00 84.69 85 ASP A C 1
ATOM 657 O O . ASP A 1 85 ? 7.280 4.943 -19.774 1.00 84.69 85 ASP A O 1
ATOM 661 N N . ALA A 1 86 ? 8.714 3.230 -19.568 1.00 84.38 86 ALA A N 1
ATOM 662 C CA . ALA A 1 86 ? 7.692 2.246 -19.219 1.00 84.38 86 ALA A CA 1
ATOM 663 C C . ALA A 1 86 ? 6.999 2.565 -17.882 1.00 84.38 86 ALA A C 1
ATOM 665 O O . ALA A 1 86 ? 5.783 2.407 -17.779 1.00 84.38 86 ALA A O 1
ATOM 666 N N . LEU A 1 87 ? 7.737 3.063 -16.884 1.00 84.00 87 LEU A N 1
ATOM 667 C CA . LEU A 1 87 ? 7.171 3.509 -15.607 1.00 84.00 87 LEU A CA 1
ATOM 668 C C . LEU A 1 87 ? 6.255 4.723 -15.776 1.00 84.00 87 LEU A C 1
ATOM 670 O O . LEU A 1 87 ? 5.173 4.750 -15.195 1.00 84.00 87 LEU A O 1
ATOM 674 N N . ASN A 1 88 ? 6.652 5.695 -16.600 1.00 82.44 88 ASN A N 1
ATOM 675 C CA . ASN A 1 88 ? 5.834 6.876 -16.888 1.00 82.44 88 ASN A CA 1
ATOM 676 C C . ASN A 1 88 ? 4.574 6.543 -17.706 1.00 82.44 88 ASN A C 1
ATOM 678 O O . ASN A 1 88 ? 3.579 7.263 -17.630 1.00 82.44 88 ASN A O 1
ATOM 682 N N . ALA A 1 89 ? 4.602 5.455 -18.479 1.00 82.4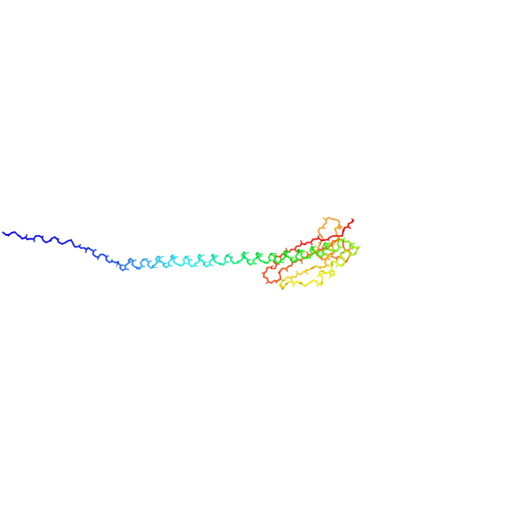4 89 ALA A N 1
ATOM 683 C CA . ALA A 1 89 ? 3.461 4.965 -19.249 1.00 82.44 89 ALA A CA 1
ATOM 684 C C . ALA A 1 89 ? 2.544 4.004 -18.464 1.00 82.44 89 ALA A C 1
ATOM 686 O O . ALA A 1 89 ? 1.442 3.690 -18.925 1.00 82.44 89 ALA A O 1
ATOM 687 N N . MET A 1 90 ? 2.978 3.511 -17.300 1.00 80.69 90 MET A N 1
ATOM 688 C CA . MET A 1 90 ? 2.231 2.539 -16.505 1.00 80.69 90 MET A CA 1
ATOM 689 C C . MET A 1 90 ? 0.965 3.164 -15.907 1.00 80.69 90 MET A C 1
ATOM 691 O O . MET A 1 90 ? 0.994 4.224 -15.286 1.00 80.69 90 MET A O 1
ATOM 695 N N . THR A 1 91 ? -0.168 2.473 -16.051 1.00 80.62 91 THR A N 1
ATOM 696 C CA . THR A 1 91 ? -1.410 2.865 -15.373 1.00 80.62 91 THR A CA 1
ATOM 697 C C . THR A 1 91 ? -1.425 2.285 -13.968 1.00 80.62 91 THR A C 1
ATOM 699 O O . THR A 1 91 ? -1.463 1.069 -13.793 1.00 80.62 91 THR A O 1
ATOM 702 N N . LEU A 1 92 ? -1.413 3.159 -12.967 1.00 80.38 92 LEU A N 1
ATOM 703 C CA . LEU A 1 92 ? -1.435 2.773 -11.561 1.00 80.38 92 LEU A CA 1
ATOM 704 C C . LEU A 1 92 ? -2.878 2.669 -11.044 1.00 80.38 92 LEU A C 1
ATOM 706 O O . LEU A 1 92 ? -3.758 3.409 -11.499 1.00 80.38 92 LEU A O 1
ATOM 710 N N . PRO A 1 93 ? -3.145 1.777 -10.076 1.00 75.94 93 PRO A N 1
ATOM 711 C CA . PRO A 1 93 ? -4.430 1.735 -9.396 1.00 75.94 93 PRO A CA 1
ATOM 712 C C . PRO A 1 93 ? -4.702 3.046 -8.641 1.00 75.94 93 PRO A C 1
ATOM 714 O O . PRO A 1 93 ? -3.791 3.718 -8.155 1.00 75.94 93 PRO A O 1
ATOM 717 N N . ALA A 1 94 ? -5.982 3.409 -8.530 1.00 71.25 94 ALA A N 1
ATOM 718 C CA . ALA A 1 94 ? -6.404 4.661 -7.908 1.00 71.25 94 ALA A CA 1
ATOM 719 C C . ALA A 1 94 ? -5.868 4.797 -6.470 1.00 71.25 94 ALA A C 1
ATOM 721 O O . ALA A 1 94 ? -6.064 3.906 -5.644 1.00 71.25 94 ALA A O 1
ATOM 722 N N . GLY A 1 95 ? -5.228 5.933 -6.174 1.00 68.69 95 GLY A N 1
ATOM 723 C CA . GLY A 1 95 ? -4.675 6.236 -4.850 1.00 68.69 95 GLY A CA 1
ATOM 724 C C . GLY A 1 95 ? -3.207 5.854 -4.648 1.00 68.69 95 GLY A C 1
ATOM 725 O O . GLY A 1 95 ? -2.616 6.254 -3.645 1.00 68.69 95 GLY A O 1
ATOM 726 N N . VAL A 1 96 ? -2.596 5.145 -5.601 1.00 69.25 96 VAL A N 1
ATOM 727 C CA . VAL A 1 96 ? -1.160 4.842 -5.609 1.00 69.25 96 VAL A CA 1
ATOM 728 C C . VAL A 1 96 ? -0.449 5.796 -6.561 1.00 69.25 96 VAL A C 1
ATOM 730 O O . VAL A 1 96 ? -0.832 5.926 -7.722 1.00 69.25 96 VAL A O 1
ATOM 733 N N . THR A 1 97 ? 0.599 6.459 -6.082 1.00 73.25 97 THR A N 1
ATOM 734 C CA . THR A 1 97 ? 1.467 7.305 -6.908 1.00 73.25 97 THR A CA 1
ATOM 735 C C . THR A 1 97 ? 2.868 6.723 -6.975 1.00 73.25 97 THR A C 1
ATOM 737 O O . THR A 1 97 ? 3.395 6.248 -5.970 1.00 73.25 97 THR A O 1
ATOM 740 N N . CYS A 1 98 ? 3.472 6.805 -8.154 1.00 66.50 98 CYS A N 1
ATOM 741 C CA . CYS A 1 98 ? 4.834 6.376 -8.431 1.00 66.50 98 CYS A CA 1
ATOM 742 C C . CYS A 1 98 ? 5.678 7.637 -8.646 1.00 66.50 98 CYS A C 1
ATOM 744 O O . CYS A 1 98 ? 5.481 8.341 -9.630 1.00 66.50 98 CYS A O 1
ATOM 746 N N . ASP A 1 99 ? 6.578 7.955 -7.717 1.00 68.94 99 ASP A N 1
ATOM 747 C CA . ASP A 1 99 ? 7.400 9.182 -7.737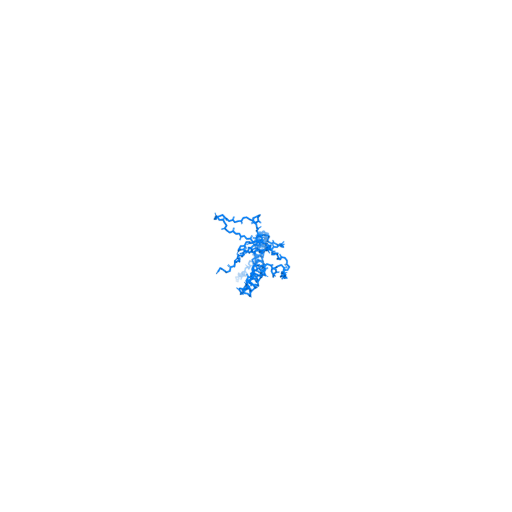 1.00 68.94 99 ASP A CA 1
ATOM 748 C C . ASP A 1 99 ? 8.726 8.961 -8.500 1.00 68.94 99 ASP A C 1
ATOM 750 O O . ASP A 1 99 ? 9.808 9.440 -8.147 1.00 68.94 99 ASP A O 1
ATOM 754 N N . SER A 1 100 ? 8.650 8.105 -9.516 1.00 59.66 100 SER A N 1
ATOM 755 C CA . SER A 1 100 ? 9.787 7.399 -10.093 1.00 59.66 100 SER A CA 1
ATOM 756 C C . SER A 1 100 ? 10.290 8.095 -11.339 1.00 59.66 100 SER A C 1
ATOM 758 O O . SER A 1 100 ? 9.886 7.764 -12.446 1.00 59.66 100 SER A O 1
ATOM 760 N N . SER A 1 101 ? 11.210 9.038 -11.173 1.00 55.72 101 SER A N 1
ATOM 761 C CA . SER A 1 101 ? 12.065 9.454 -12.293 1.00 55.72 101 SER A CA 1
ATOM 762 C C . SER A 1 101 ? 13.407 10.030 -11.838 1.00 55.72 101 SER A C 1
ATOM 764 O O . SER A 1 101 ? 13.995 10.879 -12.512 1.00 55.72 101 SER A O 1
ATOM 766 N N . LYS A 1 102 ? 13.887 9.638 -10.653 1.00 63.66 102 LYS A N 1
ATOM 767 C CA . LYS A 1 102 ? 15.127 10.177 -10.090 1.00 63.66 102 LYS A CA 1
ATOM 768 C C . LYS A 1 102 ? 16.218 9.117 -10.133 1.00 63.66 102 LYS A C 1
ATOM 770 O O . LYS A 1 102 ? 16.176 8.126 -9.404 1.00 63.66 102 LYS A O 1
ATOM 775 N N . ARG A 1 103 ? 17.172 9.319 -11.045 1.00 69.44 103 ARG A N 1
ATOM 776 C CA . ARG A 1 103 ? 18.372 8.492 -11.178 1.00 69.44 103 ARG A CA 1
ATOM 777 C C . ARG A 1 103 ? 19.492 9.055 -10.304 1.00 69.44 103 ARG A C 1
ATOM 779 O O . ARG A 1 103 ? 19.647 10.272 -10.206 1.00 69.44 103 ARG A O 1
ATOM 786 N N . PHE A 1 104 ? 20.258 8.169 -9.683 1.00 68.50 104 PHE A N 1
ATOM 787 C CA . PHE A 1 104 ? 21.298 8.482 -8.710 1.00 68.50 104 PHE A CA 1
ATOM 788 C C 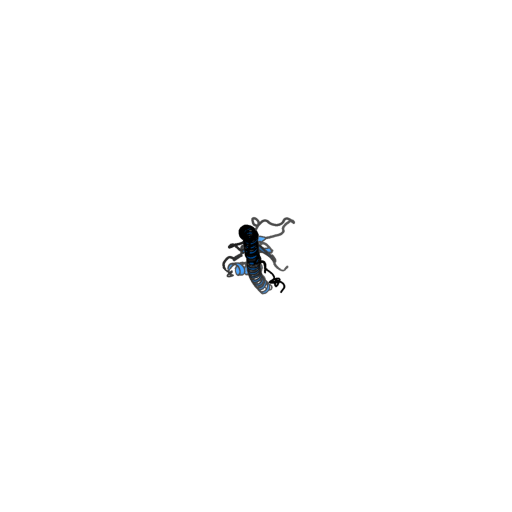. PHE A 1 104 ? 22.622 7.812 -9.074 1.00 68.50 104 PHE A C 1
ATOM 790 O O . PHE A 1 104 ? 22.635 6.714 -9.631 1.00 68.50 104 PHE A O 1
ATOM 797 N N . ASP A 1 105 ? 23.721 8.459 -8.683 1.00 64.56 105 ASP A N 1
ATOM 798 C CA . ASP A 1 105 ? 25.073 7.906 -8.717 1.00 64.56 105 ASP A CA 1
ATOM 799 C C . ASP A 1 105 ? 25.657 7.903 -7.303 1.00 64.56 105 ASP A C 1
ATOM 801 O O . ASP A 1 105 ? 25.673 8.928 -6.621 1.00 64.56 105 ASP A O 1
ATOM 805 N N . PHE A 1 106 ? 26.178 6.759 -6.853 1.00 61.97 106 PHE A N 1
ATOM 806 C CA . PHE A 1 106 ? 26.931 6.686 -5.600 1.00 61.97 106 PHE A CA 1
ATOM 807 C C . PHE A 1 106 ? 28.378 7.139 -5.832 1.00 61.97 106 PHE A C 1
ATOM 809 O O . PHE A 1 106 ? 29.309 6.334 -5.825 1.00 61.97 106 PHE A O 1
ATOM 816 N N . SER A 1 107 ? 28.596 8.437 -6.037 1.00 55.38 107 SER A N 1
ATOM 817 C CA . SER A 1 107 ? 29.948 8.999 -6.009 1.00 55.38 107 SER A CA 1
ATOM 818 C C . SER A 1 107 ? 30.314 9.387 -4.572 1.00 55.38 107 SER A C 1
ATOM 820 O O . SER A 1 107 ? 29.896 10.433 -4.083 1.00 55.38 107 SER A O 1
ATOM 822 N N . GLY A 1 108 ? 31.101 8.555 -3.883 1.00 58.41 108 GLY A N 1
ATOM 823 C CA . GLY A 1 108 ? 31.794 8.969 -2.652 1.00 58.41 108 GLY A CA 1
ATOM 824 C C . GLY A 1 108 ? 31.185 8.552 -1.306 1.00 58.41 108 GLY A C 1
ATOM 825 O O . GLY A 1 108 ? 31.548 9.133 -0.290 1.00 58.41 108 GLY A O 1
ATOM 826 N N . GLY A 1 109 ? 30.314 7.538 -1.258 1.00 56.09 109 GLY A N 1
ATOM 827 C CA . GLY A 1 109 ? 29.931 6.878 0.004 1.00 56.09 109 GLY A CA 1
ATOM 828 C C . GLY A 1 109 ? 28.911 7.611 0.887 1.00 56.09 109 GLY A C 1
ATOM 829 O O . GLY A 1 109 ? 28.651 7.153 1.997 1.00 56.09 109 GLY A O 1
ATOM 830 N N . ALA A 1 110 ? 28.311 8.704 0.410 1.00 57.88 110 ALA A N 1
ATOM 831 C CA . ALA A 1 110 ? 27.132 9.319 1.020 1.00 57.88 110 ALA A CA 1
ATOM 832 C C . ALA A 1 110 ? 25.857 8.881 0.275 1.00 57.88 110 ALA A C 1
ATOM 834 O O . ALA A 1 110 ? 25.881 8.717 -0.946 1.00 57.88 110 ALA A O 1
ATOM 835 N N . GLU A 1 111 ? 24.754 8.684 1.002 1.00 54.09 111 GLU A N 1
ATOM 836 C CA . GLU A 1 111 ? 23.445 8.408 0.401 1.00 54.09 111 GLU A CA 1
ATOM 837 C C . GLU A 1 111 ? 22.976 9.658 -0.371 1.00 54.09 111 GLU A C 1
ATOM 839 O O . GLU A 1 111 ? 22.938 10.748 0.209 1.00 54.09 111 GLU A O 1
ATOM 844 N N . PRO A 1 112 ? 22.682 9.556 -1.678 1.00 56.25 112 PRO A N 1
ATOM 845 C CA . PRO A 1 112 ? 22.319 10.718 -2.469 1.00 56.25 112 PRO A CA 1
ATOM 846 C C . PRO A 1 112 ? 20.885 11.165 -2.151 1.00 56.25 112 PRO A C 1
ATOM 848 O O . PRO A 1 112 ? 19.935 10.382 -2.203 1.00 56.25 112 PRO A O 1
ATOM 851 N N . ASP A 1 113 ? 20.736 12.449 -1.828 1.00 54.06 113 ASP A N 1
ATOM 852 C CA . ASP A 1 113 ? 19.446 13.108 -1.619 1.00 54.06 113 ASP A CA 1
ATOM 853 C C . ASP A 1 113 ? 18.696 13.292 -2.954 1.00 54.06 113 ASP A C 1
ATOM 855 O O . ASP A 1 113 ? 19.303 13.469 -4.010 1.00 54.06 113 ASP A O 1
ATOM 859 N N . ILE A 1 114 ? 17.359 13.311 -2.910 1.00 53.28 114 ILE A N 1
ATOM 860 C CA . ILE A 1 114 ? 16.424 13.445 -4.048 1.00 53.28 114 ILE A CA 1
ATOM 861 C C . ILE A 1 114 ? 16.660 14.715 -4.892 1.00 53.28 114 ILE A C 1
ATOM 863 O O . ILE A 1 114 ? 16.168 14.828 -6.021 1.00 53.28 114 ILE A O 1
ATOM 867 N N . SER A 1 115 ? 17.400 15.679 -4.353 1.00 53.91 115 SER A N 1
ATOM 868 C CA . SER A 1 115 ? 17.833 16.918 -5.000 1.00 53.91 115 SER A CA 1
ATOM 869 C C . SER A 1 115 ? 19.062 16.752 -5.918 1.00 53.91 115 SER A C 1
ATOM 871 O O . SER A 1 115 ? 19.293 17.612 -6.763 1.00 53.91 115 SER A O 1
ATOM 873 N N . GLY A 1 116 ? 19.801 15.639 -5.818 1.00 52.31 116 GLY A N 1
ATOM 874 C CA . GLY A 1 116 ? 20.982 15.302 -6.632 1.00 52.31 116 GLY A CA 1
ATOM 875 C C . GLY A 1 116 ? 20.708 14.374 -7.822 1.00 52.31 116 GLY A C 1
ATOM 876 O O . GLY A 1 116 ? 21.639 13.774 -8.357 1.00 52.31 116 GLY A O 1
ATOM 877 N N . ALA A 1 117 ? 19.442 14.211 -8.213 1.00 57.22 117 ALA A N 1
ATOM 878 C CA . ALA A 1 117 ? 19.054 13.324 -9.304 1.00 57.22 117 ALA A CA 1
ATOM 879 C C . ALA A 1 117 ? 19.610 13.811 -10.658 1.00 57.22 117 ALA A C 1
ATOM 881 O O . ALA A 1 117 ? 19.400 14.962 -11.040 1.00 57.22 117 ALA A O 1
ATOM 882 N N . SER A 1 118 ? 20.292 12.932 -11.394 1.00 57.53 118 SER A N 1
ATOM 883 C CA . SER A 1 118 ? 20.925 13.223 -12.690 1.00 57.53 118 SER A CA 1
ATOM 884 C C . SER A 1 118 ? 20.303 12.360 -13.780 1.00 57.53 118 SER A C 1
ATOM 886 O O . SER A 1 118 ? 20.132 11.168 -13.569 1.00 57.53 118 SER A O 1
ATOM 888 N N . SER A 1 119 ? 20.020 12.899 -14.969 1.00 58.91 119 SER A N 1
ATOM 889 C CA . SER A 1 119 ? 19.463 12.125 -16.098 1.00 58.91 119 SER A CA 1
ATOM 890 C C . SER A 1 119 ? 20.341 10.948 -16.547 1.00 58.91 119 SER A C 1
ATOM 892 O O . SER A 1 119 ? 19.858 10.072 -17.257 1.00 58.91 119 SER A O 1
ATOM 894 N N . THR A 1 120 ? 21.607 10.916 -16.122 1.00 62.12 120 THR A N 1
ATOM 895 C CA . THR A 1 120 ? 22.630 9.942 -16.540 1.00 62.12 120 THR A CA 1
ATOM 896 C C . THR A 1 120 ? 22.981 8.926 -15.444 1.00 62.12 120 THR A C 1
ATOM 898 O O . THR A 1 120 ? 23.887 8.121 -15.633 1.00 62.12 120 THR A O 1
ATOM 901 N N . GLY A 1 121 ? 22.292 8.947 -14.296 1.00 68.19 121 GLY A N 1
ATOM 902 C CA . GLY A 1 121 ? 22.655 8.096 -13.161 1.00 68.19 121 GLY A CA 1
ATOM 903 C C . GLY A 1 121 ? 22.550 6.593 -13.455 1.00 68.19 121 GLY A C 1
ATOM 904 O O . GLY A 1 121 ? 21.648 6.147 -14.171 1.00 68.19 121 GLY A O 1
ATOM 905 N N . ASN A 1 122 ? 23.447 5.785 -12.893 1.00 72.62 122 ASN A N 1
ATOM 906 C CA . ASN A 1 122 ? 23.497 4.341 -13.153 1.00 72.62 122 ASN A CA 1
ATOM 907 C C . ASN A 1 122 ? 22.465 3.531 -12.341 1.00 72.62 122 ASN A C 1
ATOM 909 O O . ASN A 1 122 ? 22.342 2.317 -12.514 1.00 72.62 122 ASN A O 1
ATOM 913 N N . ILE A 1 123 ? 21.731 4.200 -11.444 1.00 74.25 123 ILE A N 1
ATOM 914 C CA . ILE A 1 123 ? 20.715 3.605 -10.572 1.00 74.25 123 ILE A CA 1
ATOM 915 C C . ILE A 1 123 ? 19.431 4.422 -10.668 1.00 74.25 123 ILE A C 1
ATOM 917 O O . ILE A 1 123 ? 19.468 5.640 -10.540 1.00 74.25 123 ILE A O 1
ATOM 921 N N . LEU A 1 124 ? 18.288 3.769 -10.850 1.00 76.81 124 LEU A N 1
ATOM 922 C CA . LEU A 1 124 ? 16.960 4.367 -10.786 1.00 76.81 124 LEU A CA 1
ATOM 923 C C . LEU A 1 124 ? 16.288 3.993 -9.461 1.00 76.81 124 LEU A C 1
ATOM 925 O O . LEU A 1 124 ? 16.145 2.811 -9.142 1.00 76.81 124 LEU A O 1
ATOM 929 N N . LYS A 1 125 ? 15.855 5.001 -8.697 1.00 78.00 125 LYS A N 1
ATOM 930 C CA . LYS A 1 125 ? 15.032 4.798 -7.500 1.00 78.00 125 LYS A CA 1
ATOM 931 C C . LYS A 1 125 ? 13.564 4.919 -7.876 1.00 78.00 125 LYS A C 1
ATOM 933 O O . LYS A 1 125 ? 13.134 5.945 -8.401 1.00 78.00 125 LYS A O 1
ATOM 938 N N . VAL A 1 126 ? 12.808 3.885 -7.550 1.00 77.81 126 VAL A N 1
ATOM 939 C CA . VAL A 1 126 ? 11.358 3.830 -7.714 1.00 77.81 126 VAL A CA 1
ATOM 940 C C . VAL A 1 126 ? 10.742 3.918 -6.327 1.00 77.81 126 VAL A C 1
ATOM 942 O O . VAL A 1 126 ? 11.118 3.156 -5.435 1.00 77.81 126 VAL A O 1
ATOM 945 N N . VAL A 1 127 ? 9.829 4.867 -6.130 1.00 77.31 127 VAL A N 1
ATOM 946 C CA . VAL A 1 127 ? 9.132 5.064 -4.851 1.00 77.31 127 VAL A CA 1
ATOM 947 C C . VAL A 1 127 ? 7.633 5.020 -5.100 1.00 77.31 127 VAL A C 1
ATOM 949 O O . VAL A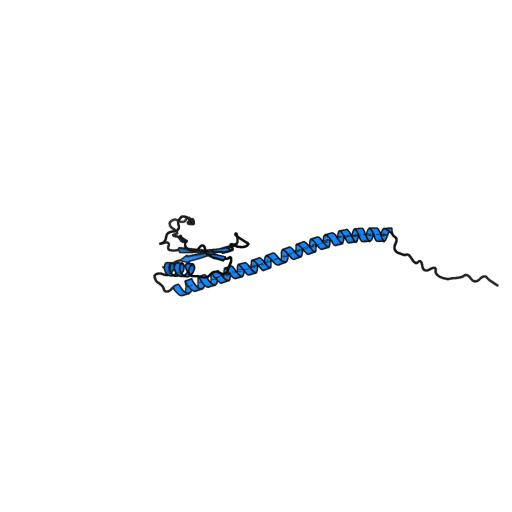 1 127 ? 7.091 5.878 -5.794 1.00 77.31 127 VAL A O 1
ATOM 952 N N . LEU A 1 128 ? 6.962 4.030 -4.516 1.00 78.69 128 LEU A N 1
ATOM 953 C CA . LEU A 1 128 ? 5.507 3.922 -4.502 1.00 78.69 128 LEU A CA 1
ATOM 954 C C . LEU A 1 128 ? 4.967 4.482 -3.188 1.00 78.69 128 LEU A C 1
ATOM 956 O O . LEU A 1 128 ? 5.455 4.129 -2.114 1.00 78.69 128 LEU A O 1
ATOM 960 N N . ARG A 1 129 ? 3.949 5.341 -3.274 1.00 76.62 129 ARG A N 1
ATOM 961 C CA . ARG A 1 129 ? 3.280 5.972 -2.127 1.00 76.62 129 ARG A CA 1
ATOM 962 C C . ARG A 1 129 ? 1.770 5.759 -2.223 1.00 76.62 129 ARG A C 1
ATOM 964 O O . ARG A 1 129 ? 1.199 5.938 -3.300 1.00 76.62 129 ARG A O 1
ATOM 971 N N . ASP A 1 130 ? 1.115 5.434 -1.108 1.00 72.12 130 ASP A N 1
ATOM 972 C CA . ASP A 1 130 ? -0.350 5.541 -0.993 1.00 72.12 130 ASP A CA 1
ATOM 973 C C . ASP A 1 130 ? -0.714 6.980 -0.593 1.00 72.12 130 ASP A C 1
ATOM 975 O O . ASP A 1 130 ? -0.404 7.445 0.504 1.00 72.12 130 ASP A O 1
ATOM 979 N N . THR A 1 131 ? -1.378 7.703 -1.493 1.00 65.50 131 THR A N 1
ATOM 980 C CA . THR A 1 131 ? -1.748 9.118 -1.302 1.00 65.50 131 THR A CA 1
ATOM 981 C C . THR A 1 131 ? -3.100 9.314 -0.625 1.00 65.50 131 THR A C 1
ATOM 983 O O . THR A 1 131 ? -3.496 10.448 -0.362 1.00 65.50 131 THR A O 1
ATOM 986 N N . THR A 1 132 ? -3.828 8.235 -0.328 1.00 59.50 132 THR A N 1
ATOM 987 C CA . THR A 1 132 ? -5.261 8.339 -0.023 1.00 59.50 132 THR A CA 1
ATOM 988 C C . THR A 1 132 ? -5.573 8.260 1.467 1.00 59.50 132 THR A C 1
ATOM 990 O O . THR A 1 132 ? -6.460 8.966 1.936 1.00 59.50 132 THR A O 1
ATOM 993 N N . VAL A 1 133 ? -4.907 7.376 2.220 1.00 54.06 133 VAL A N 1
ATOM 994 C CA . VAL A 1 133 ? -5.282 7.096 3.627 1.00 54.06 133 VAL A CA 1
ATOM 995 C C . VAL A 1 133 ? -4.077 6.935 4.562 1.00 54.06 133 VAL A C 1
ATOM 997 O O . VAL A 1 133 ? -4.167 7.313 5.729 1.00 54.06 133 VAL A O 1
ATOM 1000 N N . HIS A 1 134 ? -2.932 6.452 4.067 1.00 58.56 134 HIS A N 1
ATOM 1001 C CA . HIS A 1 134 ? -1.709 6.295 4.861 1.00 58.56 134 HIS A CA 1
ATOM 1002 C C . HIS A 1 134 ? -0.495 6.886 4.127 1.00 58.56 134 HIS A C 1
ATOM 1004 O O . HIS A 1 134 ? 0.241 6.138 3.487 1.00 58.56 134 HIS A O 1
ATOM 1010 N N . PRO A 1 135 ? -0.227 8.200 4.265 1.00 61.72 135 PRO A N 1
ATOM 1011 C CA . PRO A 1 135 ? 0.896 8.857 3.584 1.00 61.72 135 PRO A CA 1
ATOM 1012 C C . PRO A 1 135 ? 2.277 8.335 4.017 1.00 61.72 135 PRO A C 1
ATOM 1014 O O . PRO A 1 135 ? 3.278 8.667 3.393 1.00 61.72 135 PRO A O 1
ATOM 1017 N N . ASN A 1 136 ? 2.330 7.524 5.079 1.00 64.25 136 ASN A N 1
ATOM 1018 C CA . ASN A 1 136 ? 3.555 6.956 5.637 1.00 64.25 136 ASN A CA 1
ATOM 1019 C C . ASN A 1 136 ? 3.887 5.557 5.085 1.00 64.25 136 ASN A C 1
ATOM 1021 O O . ASN A 1 136 ? 4.893 4.983 5.496 1.00 64.25 136 ASN A O 1
ATOM 1025 N N . LEU A 1 137 ? 3.035 4.969 4.233 1.00 69.19 137 LEU A N 1
ATOM 1026 C CA . LEU A 1 137 ? 3.339 3.690 3.592 1.00 69.19 137 LEU A CA 1
ATOM 1027 C C . LEU A 1 137 ? 4.065 3.959 2.272 1.00 69.19 137 LEU A C 1
ATOM 1029 O O . LEU A 1 137 ? 3.462 4.409 1.296 1.00 69.19 137 LEU A O 1
ATOM 1033 N N . GLU A 1 138 ? 5.365 3.680 2.271 1.00 75.81 138 GLU A N 1
ATOM 1034 C CA . GLU A 1 138 ? 6.243 3.842 1.117 1.00 75.81 138 GLU A CA 1
ATOM 1035 C C . GLU A 1 138 ? 6.928 2.515 0.802 1.00 75.81 138 GLU A C 1
ATOM 1037 O O . GLU A 1 138 ? 7.456 1.856 1.700 1.00 75.81 138 GLU A O 1
ATOM 1042 N N . LEU A 1 139 ? 6.946 2.142 -0.475 1.00 75.38 139 LEU A N 1
ATOM 1043 C CA . LEU A 1 139 ? 7.730 1.014 -0.961 1.00 75.38 139 LEU A CA 1
ATOM 1044 C C . LEU A 1 139 ? 8.796 1.544 -1.915 1.00 75.38 139 LEU A C 1
ATOM 1046 O O . LEU A 1 139 ? 8.488 2.228 -2.892 1.00 75.38 139 LEU A O 1
ATOM 1050 N N . ILE A 1 140 ? 10.057 1.257 -1.600 1.00 79.69 140 ILE A N 1
ATOM 1051 C CA . ILE A 1 140 ? 11.216 1.777 -2.323 1.00 79.69 140 ILE A CA 1
ATOM 1052 C C . ILE A 1 140 ? 11.960 0.606 -2.950 1.00 79.69 140 ILE A C 1
ATOM 1054 O O . ILE A 1 140 ? 12.341 -0.331 -2.251 1.00 79.69 140 ILE A O 1
ATOM 1058 N N . ALA A 1 141 ? 12.217 0.697 -4.250 1.00 79.19 141 ALA A N 1
ATOM 1059 C CA .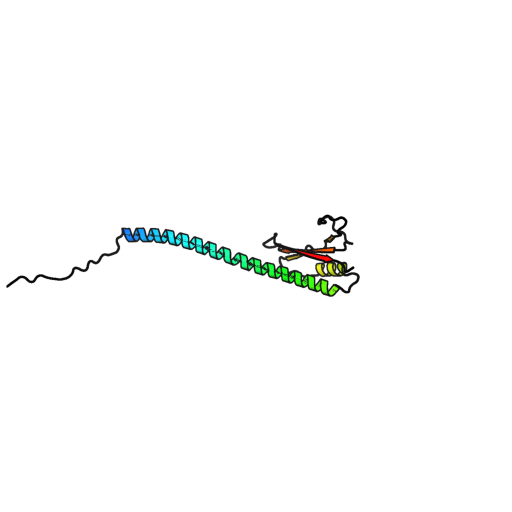 ALA A 1 141 ? 13.070 -0.233 -4.975 1.00 79.19 141 ALA A CA 1
ATOM 1060 C C . ALA A 1 141 ? 14.176 0.517 -5.725 1.00 79.19 141 ALA A C 1
ATOM 1062 O O . ALA A 1 141 ? 13.996 1.653 -6.173 1.00 79.19 141 ALA A O 1
ATOM 1063 N N . LEU A 1 142 ? 15.336 -0.130 -5.838 1.00 81.62 142 LEU A N 1
ATOM 1064 C CA . LEU A 1 142 ? 16.497 0.374 -6.563 1.00 81.62 142 LEU A CA 1
ATOM 1065 C C . LEU A 1 142 ? 16.795 -0.560 -7.735 1.00 81.62 142 LEU A C 1
ATOM 1067 O O . LEU A 1 142 ? 16.975 -1.761 -7.542 1.00 81.62 142 LEU A O 1
ATOM 1071 N N . PHE A 1 143 ? 16.886 0.012 -8.930 1.00 81.69 143 PHE A N 1
ATOM 1072 C CA . PHE A 1 143 ? 17.187 -0.692 -10.175 1.00 81.69 143 PHE A CA 1
ATOM 1073 C C . PHE A 1 143 ? 18.480 -0.135 -10.762 1.00 81.69 143 PHE A C 1
ATOM 1075 O O . PHE A 1 143 ? 18.716 1.064 -10.671 1.00 81.69 143 PHE A O 1
ATOM 1082 N N . TYR A 1 144 ? 19.339 -0.965 -11.344 1.00 80.56 144 TYR A N 1
ATOM 1083 C CA . TYR A 1 144 ? 20.666 -0.542 -11.806 1.00 80.56 144 TYR A CA 1
ATOM 1084 C C . TYR A 1 144 ? 21.000 -1.172 -13.151 1.00 80.56 144 TYR A C 1
ATOM 1086 O O . TYR A 1 144 ? 20.436 -2.200 -13.503 1.00 80.56 144 TYR A O 1
ATOM 1094 N N . ASN A 1 145 ? 21.916 -0.583 -13.917 1.00 71.25 145 ASN A N 1
ATOM 1095 C CA . ASN A 1 145 ? 22.316 -1.216 -15.170 1.00 71.25 145 ASN A CA 1
ATOM 1096 C C . ASN A 1 145 ? 23.249 -2.398 -14.904 1.00 71.25 145 ASN A C 1
ATOM 1098 O O . ASN A 1 145 ? 24.166 -2.290 -14.086 1.00 71.25 145 ASN A O 1
ATOM 1102 N N . ARG A 1 146 ? 23.077 -3.508 -15.623 1.00 64.38 146 ARG A N 1
ATOM 1103 C CA . ARG A 1 146 ? 24.041 -4.606 -15.545 1.00 64.38 146 ARG A CA 1
ATOM 1104 C C . ARG A 1 146 ? 25.357 -4.142 -16.185 1.00 64.38 146 ARG A C 1
ATOM 1106 O O . ARG A 1 146 ? 25.371 -3.785 -17.358 1.00 64.38 146 ARG A O 1
ATOM 1113 N N . ILE A 1 147 ? 26.431 -4.128 -15.393 1.00 56.09 147 ILE A N 1
ATOM 1114 C CA . ILE A 1 147 ? 27.813 -3.909 -15.861 1.00 56.09 147 ILE A CA 1
ATOM 1115 C C . ILE A 1 147 ? 28.293 -5.141 -16.628 1.00 56.09 147 ILE A C 1
ATOM 1117 O O . ILE A 1 147 ? 28.003 -6.270 -16.158 1.00 56.09 147 ILE A O 1
#

Foldseek 3Di:
DDDDDDDDPDDPPDDDDPVNVVVVVVVCVVVVVVVVVVVVVVVVVPVVVVVVVVVVVLVVVVVVVLVVLLVVQLPDPCSVVVSLVVVVVDDGPPQKDKPWDFADAPDPPDDDDSVRGDNPHQKTKIWIARRPDCRPDIDIDIDGRDD

Secondary structure (DSSP, 8-state):
--------------PPPHHHHHHHHHHHHHHHHHHHHHHHHHHHHHHHHHHHHHHHHHHHHHHHHHHHHHHHTTT-TTHHHHHHHHHHH--PPTTEEE---EEE---SSSPPPGGG--TT-SEEEEEEEE-SS-TT-EEEEEEE---